Protein AF-A0A453NKX9-F1 (afdb_monomer)

pLDDT: mean 87.69, std 10.51, range [44.97, 94.0]

Sequence (43 aa):
QGGDFEAKVIKLVELGFDRASVIQALQLCNGNEDQAAGYLFGG

Foldseek 3Di:
DCVLQVVLLVVVVVVVDDSVLLNVLCVVVVNDSVRSVCVRVVD

Radius of gyration: 9.0 Å; Cα contacts (8 Å, |Δi|>4): 36; c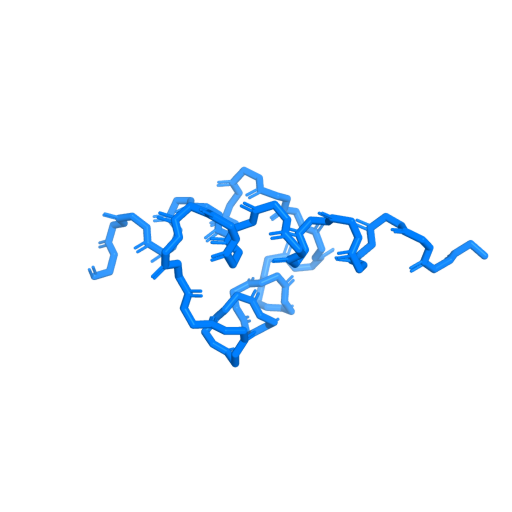hains: 1; bounding box: 18×18×22 Å

Structure (mmCIF, N/CA/C/O backbone):
data_AF-A0A453NKX9-F1
#
_entry.id   AF-A0A453NKX9-F1
#
loop_
_atom_site.group_PDB
_atom_site.id
_atom_site.type_symbol
_atom_site.label_atom_id
_atom_site.label_alt_id
_atom_site.label_comp_id
_atom_site.label_asym_id
_atom_site.label_entity_id
_atom_site.label_seq_id
_atom_site.pdbx_PDB_i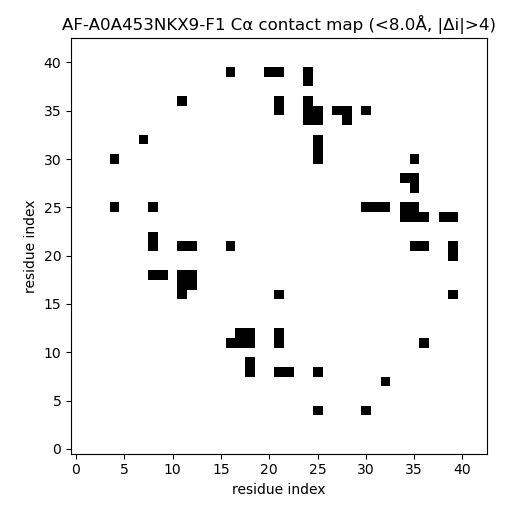ns_code
_atom_site.Cartn_x
_atom_site.Cartn_y
_atom_site.Cartn_z
_atom_site.occupancy
_atom_site.B_iso_or_equiv
_atom_site.auth_seq_id
_atom_site.auth_comp_id
_atom_site.auth_asym_id
_atom_site.auth_atom_id
_atom_site.pdbx_PDB_model_num
ATOM 1 N N . GLN A 1 1 ? 13.026 -9.934 -16.254 1.00 44.97 1 GLN A N 1
ATOM 2 C CA . GLN A 1 1 ? 13.250 -9.622 -14.830 1.00 44.97 1 GLN A CA 1
ATOM 3 C C . GLN A 1 1 ? 12.008 -8.892 -14.338 1.00 44.97 1 GLN A C 1
ATOM 5 O O . GLN A 1 1 ? 11.906 -7.691 -14.515 1.00 44.97 1 GLN A O 1
ATOM 10 N N . GLY A 1 2 ? 11.001 -9.642 -13.893 1.00 55.16 2 GLY A N 1
ATOM 11 C CA . GLY A 1 2 ? 9.762 -9.109 -13.305 1.00 55.16 2 GLY A CA 1
ATOM 12 C C . GLY A 1 2 ? 9.449 -9.746 -11.946 1.00 55.16 2 GLY A C 1
ATOM 13 O O . GLY A 1 2 ? 8.384 -9.510 -11.393 1.00 55.16 2 GL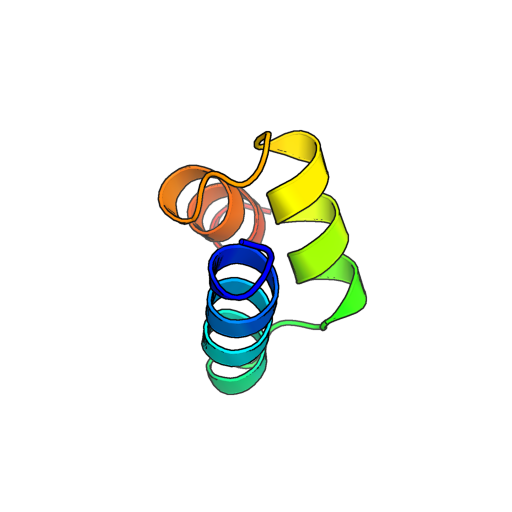Y A O 1
ATOM 14 N N . GLY A 1 3 ? 10.372 -10.560 -11.416 1.00 67.69 3 GLY A N 1
ATOM 15 C CA . GLY A 1 3 ? 10.163 -11.332 -10.189 1.00 67.69 3 GLY A CA 1
ATOM 16 C C . GLY A 1 3 ? 10.197 -10.482 -8.921 1.00 67.69 3 GLY A C 1
ATOM 17 O O . GLY A 1 3 ? 9.530 -10.815 -7.948 1.00 67.69 3 GLY A O 1
ATOM 18 N N . ASP A 1 4 ? 10.909 -9.354 -8.938 1.00 81.94 4 ASP A N 1
ATOM 19 C CA . ASP A 1 4 ? 11.070 -8.498 -7.761 1.00 81.94 4 ASP A CA 1
ATOM 20 C C . ASP A 1 4 ? 9.770 -7.802 -7.355 1.00 81.94 4 ASP A C 1
AT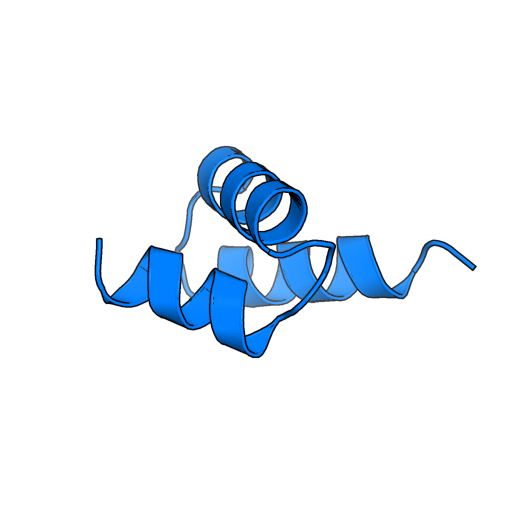OM 22 O O . ASP A 1 4 ? 9.545 -7.566 -6.173 1.00 81.94 4 ASP A O 1
ATOM 26 N N . PHE A 1 5 ? 8.898 -7.476 -8.314 1.00 85.62 5 PHE A N 1
ATOM 27 C CA . PHE A 1 5 ? 7.621 -6.830 -8.016 1.00 85.62 5 PHE A CA 1
ATOM 28 C C . PHE A 1 5 ? 6.657 -7.804 -7.338 1.00 85.62 5 PHE A C 1
ATOM 30 O O . PHE A 1 5 ? 6.124 -7.505 -6.275 1.00 85.62 5 PHE A O 1
ATOM 37 N N . GLU A 1 6 ? 6.473 -8.991 -7.915 1.00 88.19 6 GLU A N 1
ATOM 38 C CA . GLU A 1 6 ? 5.574 -10.003 -7.358 1.00 88.19 6 GLU A CA 1
ATOM 39 C C . GLU A 1 6 ? 6.034 -10.488 -5.979 1.00 88.19 6 GLU A C 1
ATOM 41 O O . GLU A 1 6 ? 5.205 -10.623 -5.083 1.00 88.19 6 GLU A O 1
ATOM 46 N N . ALA A 1 7 ? 7.346 -10.648 -5.765 1.00 90.56 7 ALA A N 1
ATOM 47 C CA . ALA A 1 7 ? 7.902 -11.003 -4.459 1.00 90.56 7 ALA A CA 1
ATOM 48 C C . ALA A 1 7 ? 7.597 -9.948 -3.379 1.00 90.56 7 ALA A C 1
ATOM 50 O O . ALA A 1 7 ? 7.215 -10.300 -2.263 1.00 90.56 7 ALA A O 1
ATOM 51 N N . LYS A 1 8 ? 7.713 -8.657 -3.719 1.00 90.19 8 LYS A N 1
ATOM 52 C CA . LYS A 1 8 ? 7.353 -7.541 -2.824 1.00 90.19 8 LYS A CA 1
ATOM 53 C C . LYS A 1 8 ? 5.861 -7.527 -2.526 1.00 90.19 8 LYS A C 1
ATOM 55 O O . LYS A 1 8 ? 5.465 -7.335 -1.378 1.00 90.19 8 LYS A O 1
ATOM 60 N N . VAL A 1 9 ? 5.044 -7.759 -3.558 1.00 91.94 9 VAL A N 1
ATOM 61 C CA . VAL A 1 9 ? 3.590 -7.824 -3.412 1.00 91.94 9 VAL A CA 1
ATOM 62 C C . VAL A 1 9 ? 3.201 -8.929 -2.438 1.00 91.94 9 VAL A C 1
ATOM 64 O O . VAL A 1 9 ? 2.475 -8.666 -1.487 1.00 91.94 9 VAL A O 1
ATOM 67 N N . ILE A 1 10 ? 3.713 -10.144 -2.646 1.00 91.38 10 ILE A N 1
ATOM 68 C CA . ILE A 1 10 ? 3.413 -11.306 -1.803 1.00 91.38 10 ILE A CA 1
ATOM 69 C C . ILE A 1 10 ? 3.832 -11.042 -0.356 1.00 91.38 10 ILE A C 1
ATOM 71 O O . ILE A 1 10 ? 3.005 -11.200 0.532 1.00 91.38 10 ILE A O 1
ATOM 75 N N . LYS A 1 11 ? 5.051 -10.540 -0.121 1.00 90.88 11 LYS A N 1
ATOM 76 C CA . LYS A 1 11 ? 5.542 -10.185 1.222 1.00 90.88 11 LYS A CA 1
ATOM 77 C C . LYS A 1 11 ? 4.585 -9.275 1.990 1.00 90.88 11 LYS A C 1
ATOM 79 O O . LYS A 1 11 ? 4.279 -9.536 3.147 1.00 90.88 11 LYS A O 1
ATOM 84 N N . LEU A 1 12 ? 4.135 -8.189 1.364 1.00 91.06 12 LEU A N 1
ATOM 85 C CA . LEU A 1 12 ? 3.238 -7.235 2.018 1.00 91.06 12 LEU A CA 1
ATOM 86 C C . LEU A 1 12 ? 1.828 -7.824 2.180 1.00 91.06 12 LEU A C 1
ATOM 88 O O . LEU A 1 12 ? 1.192 -7.614 3.208 1.00 91.06 12 LEU A O 1
ATOM 92 N N . VAL A 1 13 ? 1.359 -8.634 1.232 1.00 92.94 13 VAL A N 1
ATOM 93 C CA . VAL A 1 13 ? 0.083 -9.350 1.382 1.00 92.94 13 VAL A CA 1
ATOM 94 C C . VAL A 1 13 ? 0.123 -10.354 2.537 1.00 92.94 13 VAL A C 1
ATOM 96 O O . VAL A 1 13 ? -0.828 -10.434 3.311 1.00 92.94 13 VAL A O 1
ATOM 99 N N . GLU A 1 14 ? 1.236 -11.064 2.721 1.00 92.69 14 GLU A N 1
ATOM 100 C CA . GLU A 1 14 ? 1.448 -11.982 3.850 1.00 92.69 14 GLU A CA 1
ATOM 101 C C . GLU A 1 14 ? 1.520 -11.261 5.204 1.00 92.69 14 GLU A C 1
ATOM 103 O O . GLU A 1 14 ? 1.162 -11.840 6.228 1.00 92.69 14 GLU A O 1
ATOM 108 N N . LEU A 1 15 ? 1.916 -9.984 5.220 1.00 89.81 15 LEU A N 1
ATOM 109 C CA . LEU A 1 15 ? 1.849 -9.127 6.410 1.00 89.81 15 LEU A CA 1
ATOM 110 C C . LEU A 1 15 ? 0.414 -8.675 6.747 1.00 89.81 15 LEU A C 1
ATOM 112 O O . LEU A 1 15 ? 0.196 -8.095 7.809 1.00 89.81 15 LEU A O 1
ATOM 116 N N . GLY A 1 16 ? -0.560 -8.958 5.876 1.00 91.69 16 GLY A N 1
ATOM 117 C CA . GLY A 1 16 ? -1.974 -8.624 6.057 1.00 91.69 16 GLY A CA 1
ATOM 118 C C . GLY A 1 16 ? -2.455 -7.429 5.233 1.00 91.69 16 GLY A C 1
ATOM 119 O O . GLY A 1 16 ? -3.595 -7.000 5.408 1.00 91.69 16 GLY A O 1
ATOM 120 N N . PHE A 1 17 ? -1.624 -6.887 4.338 1.00 92.31 17 PHE A N 1
ATOM 121 C CA . PHE A 1 17 ? -2.042 -5.811 3.441 1.00 92.31 17 PHE A CA 1
ATOM 122 C C . PHE A 1 17 ? -2.834 -6.341 2.244 1.00 92.31 17 PHE A C 1
ATOM 124 O O . PHE A 1 17 ? -2.605 -7.441 1.747 1.00 92.31 17 PHE A O 1
ATOM 131 N N . ASP A 1 18 ? -3.755 -5.532 1.726 1.00 93.75 18 ASP A N 1
ATOM 132 C CA . ASP A 1 18 ? -4.494 -5.910 0.524 1.00 93.75 18 ASP A CA 1
ATOM 133 C C . ASP A 1 18 ? -3.601 -5.842 -0.722 1.00 93.75 18 ASP A C 1
ATOM 135 O O . ASP A 1 18 ? -2.855 -4.879 -0.927 1.00 93.75 18 ASP A O 1
ATOM 139 N N . ARG A 1 19 ? -3.704 -6.848 -1.595 1.00 93.12 19 ARG A N 1
ATOM 140 C CA . ARG A 1 19 ? -2.896 -6.932 -2.818 1.00 93.12 19 ARG A CA 1
ATOM 141 C C . ARG A 1 19 ? -3.071 -5.703 -3.708 1.00 93.12 19 ARG A C 1
ATOM 143 O O . ARG A 1 19 ? -2.087 -5.248 -4.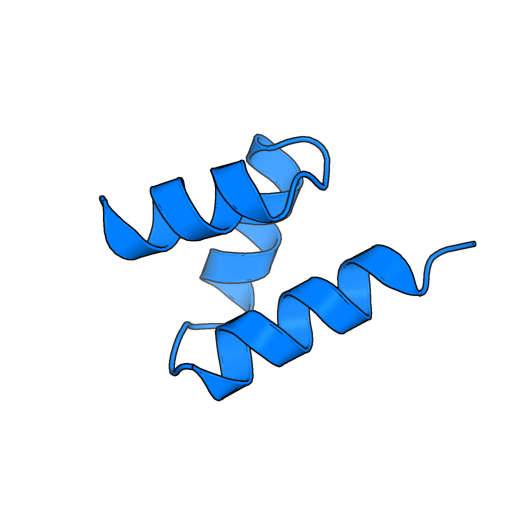288 1.00 93.12 19 ARG A O 1
ATOM 150 N N . ALA A 1 20 ? -4.286 -5.170 -3.829 1.00 93.62 20 ALA A N 1
ATOM 151 C CA . ALA A 1 20 ? -4.544 -3.981 -4.631 1.00 93.62 20 ALA A CA 1
ATOM 152 C C . ALA A 1 20 ? -3.839 -2.757 -4.034 1.00 93.62 20 ALA A C 1
ATOM 154 O O . ALA A 1 20 ? -3.151 -2.041 -4.763 1.00 93.62 20 ALA A O 1
ATOM 155 N N . SER A 1 21 ? -3.918 -2.578 -2.711 1.00 93.25 21 SER A N 1
ATOM 156 C CA . SER A 1 21 ? -3.215 -1.505 -1.998 1.00 93.25 21 SER A CA 1
ATOM 157 C C . SER A 1 21 ? -1.703 -1.608 -2.180 1.00 93.25 21 SER A C 1
ATOM 159 O O . SER A 1 21 ? -1.041 -0.616 -2.472 1.00 93.25 21 SER A O 1
ATOM 161 N N . VAL A 1 22 ? -1.153 -2.819 -2.077 1.00 93.56 22 VAL A N 1
ATOM 162 C CA . VAL A 1 22 ? 0.281 -3.074 -2.241 1.00 93.56 22 VAL A CA 1
ATOM 163 C C . VAL A 1 22 ? 0.759 -2.790 -3.661 1.00 93.56 22 VAL A C 1
ATOM 165 O O . VAL A 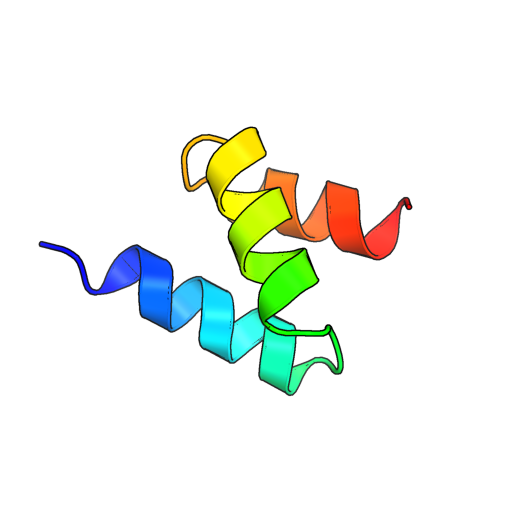1 22 ? 1.789 -2.144 -3.850 1.00 93.56 22 VAL A O 1
ATOM 168 N N . ILE A 1 23 ? 0.017 -3.255 -4.669 1.00 92.81 23 ILE A N 1
ATOM 169 C CA . ILE A 1 23 ? 0.324 -2.990 -6.078 1.00 92.81 23 ILE A CA 1
ATOM 170 C C . ILE A 1 23 ? 0.307 -1.486 -6.332 1.00 92.81 23 ILE A C 1
ATOM 172 O O . ILE A 1 23 ? 1.246 -0.966 -6.930 1.00 92.81 23 ILE A O 1
ATOM 176 N N . GLN A 1 24 ? -0.713 -0.784 -5.839 1.00 93.75 24 GLN A N 1
ATOM 177 C CA . GLN A 1 24 ? -0.834 0.656 -6.018 1.00 93.75 24 GLN A CA 1
ATOM 178 C C . GLN A 1 24 ? 0.319 1.405 -5.336 1.00 93.75 24 GLN A C 1
ATOM 180 O O . GLN A 1 24 ? 0.925 2.279 -5.953 1.00 93.75 24 GLN A O 1
ATOM 185 N N . ALA A 1 25 ? 0.673 1.023 -4.106 1.00 94.00 25 ALA A N 1
ATOM 186 C CA . ALA A 1 25 ? 1.800 1.588 -3.372 1.00 94.00 25 ALA A CA 1
ATOM 187 C C . ALA A 1 25 ? 3.121 1.356 -4.118 1.00 94.00 25 ALA A C 1
ATOM 189 O O . ALA A 1 25 ? 3.865 2.297 -4.374 1.00 94.00 25 ALA A O 1
ATOM 190 N N . LEU A 1 26 ? 3.389 0.128 -4.569 1.00 92.56 26 LEU A N 1
ATOM 191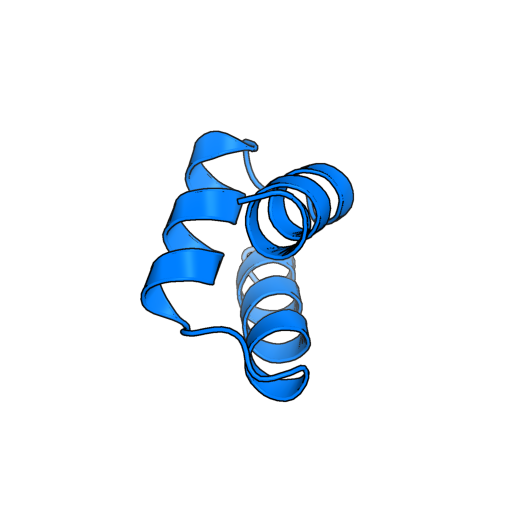 C CA . LEU A 1 26 ? 4.585 -0.171 -5.355 1.00 92.56 26 LEU A CA 1
ATOM 192 C C . LEU A 1 26 ? 4.598 0.582 -6.688 1.00 92.56 26 LEU A C 1
ATOM 194 O O . LEU A 1 26 ? 5.657 1.049 -7.088 1.00 92.56 26 LEU A O 1
ATOM 198 N N . GLN A 1 27 ? 3.465 0.742 -7.374 1.00 91.69 27 GLN A N 1
ATOM 199 C CA . GLN A 1 27 ? 3.401 1.526 -8.610 1.00 91.69 27 GLN A CA 1
ATOM 200 C C . GLN A 1 27 ? 3.679 3.014 -8.363 1.00 91.69 27 GLN A C 1
ATOM 202 O O . GLN A 1 27 ? 4.468 3.604 -9.099 1.00 91.69 27 GLN A O 1
ATOM 207 N N . LEU A 1 28 ? 3.099 3.600 -7.311 1.00 92.25 28 LEU A N 1
ATOM 208 C CA . LEU A 1 28 ? 3.362 4.983 -6.888 1.00 92.25 28 LEU A CA 1
ATOM 209 C C . LEU A 1 28 ? 4.829 5.189 -6.499 1.00 92.25 28 LEU A C 1
ATOM 211 O O . LEU A 1 28 ? 5.426 6.215 -6.807 1.00 92.25 28 LEU A O 1
ATOM 215 N N . CYS A 1 29 ? 5.423 4.184 -5.863 1.00 92.06 29 CYS A N 1
ATOM 216 C CA . CYS A 1 29 ? 6.803 4.195 -5.404 1.00 92.06 29 CYS A CA 1
ATOM 217 C C . CYS A 1 29 ? 7.803 3.685 -6.453 1.00 92.06 29 CYS A C 1
ATOM 219 O O . CYS A 1 29 ? 8.943 3.373 -6.106 1.00 92.06 29 CYS A O 1
ATOM 221 N N . ASN A 1 30 ? 7.409 3.564 -7.727 1.00 90.06 30 ASN A N 1
ATOM 222 C CA . ASN A 1 30 ? 8.279 3.112 -8.820 1.00 90.06 30 ASN A CA 1
ATOM 223 C C . ASN A 1 30 ? 8.930 1.724 -8.590 1.00 90.06 30 ASN A C 1
ATOM 225 O O . ASN A 1 30 ? 10.017 1.434 -9.088 1.00 90.06 30 ASN A O 1
ATOM 229 N N . GLY A 1 31 ? 8.264 0.853 -7.830 1.00 86.31 31 GLY A N 1
ATOM 230 C CA . GLY A 1 31 ? 8.720 -0.483 -7.445 1.00 86.31 31 GLY A CA 1
ATOM 231 C C . GLY A 1 31 ? 9.591 -0.512 -6.187 1.00 86.31 31 GLY A C 1
ATOM 232 O O . GLY A 1 31 ? 10.197 -1.548 -5.895 1.00 86.31 31 GLY A O 1
ATOM 233 N N . ASN A 1 32 ? 9.686 0.594 -5.448 1.00 89.56 32 ASN A N 1
ATOM 234 C CA . ASN A 1 32 ? 10.471 0.684 -4.222 1.00 89.56 32 ASN A CA 1
ATOM 235 C C . ASN A 1 32 ? 9.701 0.087 -3.026 1.00 89.56 32 ASN A C 1
ATOM 237 O O . ASN A 1 32 ? 8.629 0.572 -2.673 1.00 89.56 32 ASN A O 1
ATOM 241 N N . GLU A 1 33 ? 10.244 -0.984 -2.430 1.00 87.81 33 GLU A N 1
ATOM 242 C CA . GLU A 1 33 ? 9.593 -1.751 -1.348 1.00 87.81 33 GLU A CA 1
ATOM 243 C C . GLU A 1 33 ? 9.453 -0.908 -0.080 1.00 87.81 33 GLU A C 1
ATOM 245 O O . GLU A 1 33 ? 8.380 -0.871 0.507 1.00 87.81 33 GLU A O 1
ATOM 250 N N . ASP A 1 34 ? 10.515 -0.195 0.297 1.00 90.19 34 ASP A N 1
ATOM 251 C CA . ASP A 1 34 ? 10.569 0.626 1.509 1.00 90.19 34 ASP A CA 1
ATOM 252 C C . ASP A 1 34 ? 9.510 1.735 1.488 1.00 90.19 34 ASP A C 1
ATOM 254 O O . ASP A 1 34 ? 8.742 1.910 2.431 1.00 90.19 34 ASP A O 1
ATOM 258 N N . GLN A 1 35 ? 9.400 2.423 0.352 1.00 92.19 35 GLN A N 1
ATOM 259 C CA . GLN A 1 35 ? 8.415 3.482 0.157 1.00 92.19 35 GLN A CA 1
ATOM 260 C C . GLN A 1 35 ? 6.987 2.929 0.100 1.00 92.19 35 GLN A C 1
ATOM 262 O O . GLN A 1 35 ? 6.084 3.513 0.695 1.00 92.19 35 GLN A O 1
ATOM 267 N N . ALA A 1 36 ? 6.777 1.791 -0.572 1.00 93.19 36 ALA A N 1
ATOM 268 C CA . ALA A 1 36 ? 5.465 1.156 -0.629 1.00 93.19 36 ALA A CA 1
ATOM 269 C C . ALA A 1 36 ? 5.020 0.665 0.753 1.00 93.19 36 ALA A C 1
ATOM 271 O O . ALA A 1 36 ? 3.876 0.884 1.138 1.00 93.19 36 ALA A O 1
ATOM 272 N N . ALA A 1 37 ? 5.930 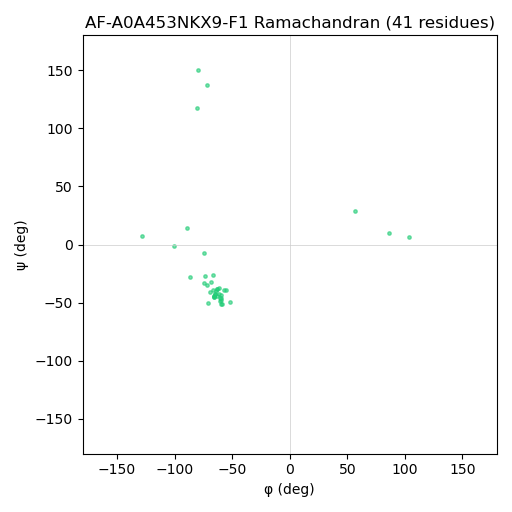0.062 1.522 1.00 91.12 37 ALA A N 1
ATOM 273 C CA . ALA A 1 37 ? 5.695 -0.298 2.912 1.00 91.12 37 ALA A CA 1
ATOM 274 C C . ALA A 1 37 ? 5.351 0.952 3.732 1.00 91.12 37 ALA A C 1
ATOM 276 O O . ALA A 1 37 ? 4.308 0.980 4.372 1.00 91.12 37 ALA A O 1
ATOM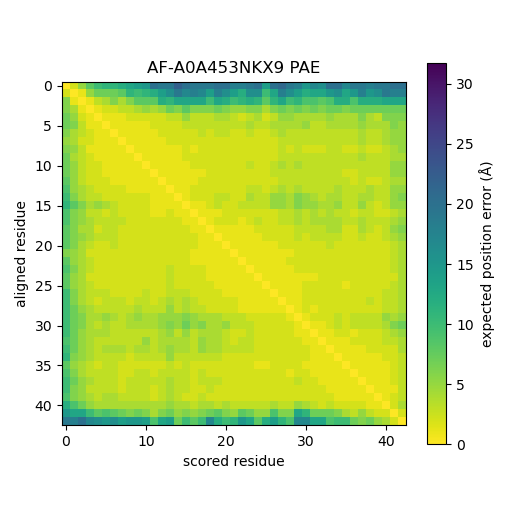 277 N N . GLY A 1 38 ? 6.153 2.017 3.653 1.00 91.50 38 GLY A N 1
ATOM 278 C CA . GLY A 1 38 ? 5.874 3.282 4.337 1.00 91.50 38 GLY A CA 1
ATOM 279 C C . GLY A 1 38 ? 4.501 3.871 3.994 1.00 91.50 38 GLY A C 1
ATOM 280 O O . GLY A 1 38 ? 3.805 4.344 4.885 1.00 91.50 38 GLY A O 1
ATOM 281 N N . TYR A 1 39 ? 4.073 3.779 2.733 1.00 92.12 39 TYR A N 1
ATOM 282 C CA . TYR A 1 39 ? 2.741 4.203 2.294 1.00 92.12 39 TYR A CA 1
ATOM 283 C C . TYR A 1 39 ? 1.617 3.334 2.879 1.00 92.12 39 TYR A C 1
ATOM 285 O O . TYR A 1 39 ? 0.576 3.852 3.264 1.00 92.12 39 TYR A O 1
ATOM 293 N N . LEU A 1 40 ? 1.828 2.020 2.975 1.00 90.81 40 LEU A N 1
ATOM 294 C CA . LEU A 1 40 ? 0.860 1.075 3.541 1.00 90.81 40 LEU A CA 1
ATOM 295 C C . LEU A 1 40 ? 0.773 1.142 5.073 1.00 90.81 40 LEU A C 1
ATOM 297 O O . LEU A 1 40 ? -0.296 0.917 5.627 1.00 90.81 40 LEU A O 1
ATOM 301 N N . PHE A 1 41 ? 1.887 1.427 5.752 1.00 87.81 41 PHE A N 1
ATOM 302 C CA . PHE A 1 41 ? 1.961 1.544 7.213 1.00 87.81 41 PHE A CA 1
ATOM 303 C C . PHE A 1 41 ? 1.614 2.948 7.728 1.00 87.81 41 PHE A C 1
ATOM 305 O O . PHE A 1 41 ? 1.202 3.084 8.877 1.00 87.81 41 PHE A O 1
ATOM 312 N N . GLY A 1 42 ? 1.845 3.988 6.922 1.00 82.56 42 GLY A N 1
ATOM 313 C CA . GLY A 1 42 ? 1.607 5.391 7.277 1.00 82.56 42 GLY A CA 1
ATOM 314 C C . GLY A 1 42 ? 0.315 5.988 6.713 1.00 82.56 42 GLY A C 1
ATOM 315 O O . GLY A 1 42 ? 0.063 7.170 6.952 1.00 82.56 42 GLY A O 1
ATOM 316 N N . GLY A 1 43 ? -0.450 5.204 5.945 1.00 60.03 43 GLY A N 1
ATOM 317 C CA . GLY A 1 43 ? -1.772 5.554 5.416 1.00 60.03 43 GLY A CA 1
ATOM 318 C C . GLY A 1 43 ? -2.914 5.225 6.367 1.00 60.03 43 GLY A C 1
ATOM 319 O O . GLY A 1 43 ? -2.773 4.274 7.167 1.00 60.03 43 GLY A O 1
#

Solvent-accessible surface area (backbone atoms only — not comparable to full-atom values): 2505 Å² total; per-residue (Å²): 142,67,62,72,58,56,54,51,38,50,55,46,33,75,74,69,44,56,62,68,61,44,49,51,30,22,61,77,40,77,66,34,61,68,55,18,48,48,50,67,74,72,101

Nearest PDB structures (foldseek):
  1z96-assembly2_B  TM=9.526E-01  e=7.245E-02  Schizosaccharomyces pombe
  3k9o-assembly1_A  TM=9.438E-01  e=1.467E-01  Homo sapiens
  3f92-assembly1_A  TM=9.399E-01  e=2.451E-01  Homo sapiens
  2oob-assembly1_A  TM=9.607E-01  e=3.168E-01  Homo sapiens
  2ooa-assembly2_B  TM=9.682E-01  e=4.365E-01  Homo sapiens

Secondary structure (DSSP, 8-state):
--HHHHHHHHHHHHTT--HHHHHHHHHHTTT-HHHHHHHHHH-

InterPro domains:
  IPR009060 UBA-like superfamily [SSF46934] (5-43)
  IPR015940 Ubiquitin-associated domain [PF00627] (6-40)
  IPR015940 Ubiquitin-associated domain [PS50030] (4-43)
  IPR015940 Ubiquitin-associated domain [SM00165] (5-42)

Mean predicted aligned error: 3.73 Å

Organism: Aegilops tauschii subsp. strangulata (NCBI:txid200361)